Protein AF-A0AA42REZ0-F1 (afdb_monomer_lite)

Secondary structure (DSSP, 8-state):
--HHHHHHHHHHHHHHHHTTSS-HHHHHHHHHHHHHHHHHHHHHHHHHHHTT-HHHHHHHH-HHHHHS---S-HHHHHHHHHHHTT-SSHHHHHHHH-HHHHHHHHHT---

Foldseek 3Di:
DAPVVLVVVLVVLVVCVVVVVDDPVVNVVSVVVSVVVVVVLVVLVVVCLVVVPLVSVCVHPNDVVSVVPDSDDPLNLLQVVCVVVVHPGNVRSCVVQPPVRSVVVSVPPDD

Structure (mmCIF, N/CA/C/O backbone):
data_AF-A0AA42REZ0-F1
#
_entry.id   AF-A0AA42REZ0-F1
#
loop_
_atom_site.group_PDB
_atom_site.id
_atom_site.type_symbol
_atom_site.label_atom_id
_atom_site.label_alt_id
_atom_site.label_comp_id
_atom_site.label_asym_id
_atom_site.label_entity_id
_atom_site.label_seq_id
_atom_site.pdbx_PDB_ins_code
_atom_site.Cartn_x
_atom_site.Cartn_y
_atom_site.Cartn_z
_atom_site.occupancy
_atom_site.B_iso_or_equiv
_atom_site.auth_seq_id
_atom_site.auth_comp_id
_atom_site.auth_asym_id
_atom_site.auth_atom_id
_atom_site.pdbx_PDB_model_num
ATOM 1 N N . MET A 1 1 ? -6.944 15.357 4.310 1.00 56.78 1 MET A N 1
ATOM 2 C CA . MET A 1 1 ? -7.249 13.966 4.682 1.00 56.78 1 MET A CA 1
ATOM 3 C C . MET A 1 1 ? -6.592 13.029 3.691 1.00 56.78 1 MET A C 1
ATOM 5 O O . MET A 1 1 ? -7.181 12.711 2.664 1.00 56.78 1 MET A O 1
ATOM 9 N N . ASN A 1 2 ? -5.341 12.673 3.963 1.00 67.94 2 ASN A N 1
ATOM 10 C CA . ASN A 1 2 ? -4.600 11.643 3.232 1.00 67.94 2 ASN A CA 1
ATOM 11 C C . ASN A 1 2 ? -4.822 10.258 3.884 1.00 67.94 2 ASN A C 1
ATOM 13 O O . ASN A 1 2 ? -5.499 10.147 4.911 1.00 67.94 2 ASN A O 1
ATOM 17 N N . ILE A 1 3 ? -4.273 9.191 3.292 1.00 67.69 3 ILE A N 1
ATOM 18 C CA . ILE A 1 3 ? -4.433 7.824 3.823 1.00 67.69 3 ILE A CA 1
ATOM 19 C C . ILE A 1 3 ? -3.878 7.665 5.245 1.00 67.69 3 ILE A C 1
ATOM 21 O O . ILE A 1 3 ? -4.428 6.896 6.031 1.00 67.69 3 ILE A O 1
ATOM 25 N N . LEU A 1 4 ? -2.803 8.380 5.583 1.00 67.44 4 LEU A N 1
ATOM 26 C CA . LEU A 1 4 ? -2.164 8.285 6.895 1.00 67.44 4 LEU A CA 1
ATOM 27 C C . LEU A 1 4 ? -3.079 8.869 7.978 1.00 67.44 4 LEU A C 1
ATOM 29 O O . LEU A 1 4 ? -3.328 8.223 8.992 1.00 67.44 4 LEU A O 1
ATOM 33 N N . GLU A 1 5 ? -3.670 10.035 7.711 1.00 70.00 5 GLU A N 1
ATOM 34 C CA . GLU A 1 5 ? -4.663 10.675 8.582 1.00 70.00 5 GLU A CA 1
ATOM 35 C C . GLU A 1 5 ? -5.927 9.814 8.748 1.00 70.00 5 GLU A C 1
ATOM 37 O O . GLU A 1 5 ? -6.532 9.789 9.821 1.00 70.00 5 GLU A O 1
ATOM 42 N N . LEU A 1 6 ? -6.329 9.083 7.702 1.00 71.75 6 LEU A N 1
ATOM 43 C CA . LEU A 1 6 ? -7.449 8.145 7.778 1.00 71.75 6 LEU A CA 1
ATOM 44 C C . LEU A 1 6 ? -7.121 6.932 8.658 1.00 71.75 6 LEU A C 1
ATOM 46 O O . LEU A 1 6 ? -7.939 6.554 9.495 1.00 71.75 6 LEU A O 1
ATOM 50 N N . ASN A 1 7 ? -5.937 6.338 8.488 1.00 70.75 7 ASN A N 1
ATOM 51 C CA . ASN A 1 7 ? -5.486 5.218 9.313 1.00 70.75 7 ASN A CA 1
ATOM 52 C C . ASN A 1 7 ? -5.420 5.607 10.790 1.00 70.75 7 ASN A C 1
ATOM 54 O O . ASN A 1 7 ? -5.900 4.854 11.633 1.00 70.75 7 ASN A O 1
ATOM 58 N N . GLN A 1 8 ? -4.904 6.800 11.098 1.00 76.88 8 GLN A N 1
ATOM 59 C CA . GLN A 1 8 ? -4.890 7.339 12.459 1.00 76.88 8 GLN A CA 1
ATOM 60 C C . GLN A 1 8 ? -6.309 7.372 13.057 1.00 76.88 8 GLN A C 1
ATOM 62 O O . GLN A 1 8 ? -6.547 6.821 14.128 1.00 76.88 8 GLN A O 1
ATOM 67 N N . LYS A 1 9 ? -7.281 7.933 12.323 1.00 77.31 9 LYS A N 1
ATOM 68 C CA . LYS A 1 9 ? -8.685 7.997 12.762 1.00 77.31 9 LYS A CA 1
ATOM 69 C C . LYS A 1 9 ? -9.330 6.621 12.936 1.00 77.31 9 LYS A C 1
ATOM 71 O O . LYS A 1 9 ? -10.183 6.456 13.806 1.00 77.31 9 LYS A O 1
ATOM 76 N N . LEU A 1 10 ? -8.955 5.638 12.118 1.00 75.75 10 LEU A N 1
ATOM 77 C CA . LEU A 1 10 ? -9.438 4.262 12.254 1.00 75.75 10 LEU A CA 1
ATOM 78 C C . LEU A 1 10 ? -8.906 3.599 13.525 1.00 75.75 10 LEU A C 1
ATOM 80 O O . LEU A 1 10 ? -9.683 2.968 14.239 1.00 75.75 10 LEU A O 1
ATOM 84 N N . TYR A 1 11 ? -7.624 3.792 13.839 1.00 79.25 11 TYR A N 1
ATOM 85 C CA . TYR A 1 11 ? -7.040 3.319 15.095 1.00 79.25 11 TYR A CA 1
ATOM 86 C C . TYR A 1 11 ? -7.700 3.976 16.313 1.00 79.25 11 TYR A C 1
ATOM 88 O O . TYR A 1 11 ? -8.151 3.269 17.209 1.00 79.25 11 TYR A O 1
ATOM 96 N N . GLU A 1 12 ? -7.879 5.299 16.305 1.00 81.62 12 GLU A N 1
ATOM 97 C CA . GLU A 1 12 ? -8.588 6.020 17.378 1.00 81.62 12 GLU A CA 1
ATOM 98 C C . GLU A 1 12 ? -10.036 5.532 17.556 1.00 81.62 12 GLU A C 1
ATOM 100 O O . GLU A 1 12 ? -10.570 5.496 18.668 1.00 81.62 12 GLU A O 1
ATOM 105 N N . THR A 1 13 ? -10.690 5.143 16.459 1.00 77.50 13 THR A N 1
ATOM 106 C CA . THR A 1 13 ? -12.046 4.581 16.483 1.00 77.50 13 THR A CA 1
ATOM 107 C C . THR A 1 13 ? -12.061 3.196 17.125 1.00 77.50 13 THR A C 1
ATOM 109 O O . THR A 1 13 ? -12.947 2.920 17.930 1.00 77.50 13 THR A O 1
ATOM 112 N N . LEU A 1 14 ? -11.081 2.340 16.816 1.00 74.56 14 LEU A N 1
ATOM 113 C CA . LEU A 1 14 ? -10.931 1.026 17.448 1.00 74.56 14 LEU A CA 1
ATOM 114 C C . LEU A 1 14 ? -10.684 1.156 18.956 1.00 74.56 14 LEU A C 1
ATOM 116 O O . LEU A 1 14 ? -11.395 0.527 19.736 1.00 74.56 14 LEU A O 1
ATOM 120 N N . GLU A 1 15 ? -9.773 2.038 19.372 1.00 78.06 15 GLU A N 1
ATOM 121 C CA . GLU A 1 15 ? -9.522 2.319 20.795 1.00 78.06 15 GLU A CA 1
ATOM 122 C C . GLU A 1 15 ? -10.767 2.882 21.498 1.00 78.06 15 GLU A C 1
ATOM 124 O O . GLU A 1 15 ? -11.086 2.535 22.639 1.00 78.06 15 GLU A O 1
ATOM 129 N N . SER A 1 16 ? -11.517 3.752 20.818 1.00 78.19 16 SER A N 1
ATOM 130 C CA . SER A 1 16 ? -12.759 4.316 21.354 1.00 78.19 16 SER A CA 1
ATOM 131 C C . SER A 1 16 ? -13.866 3.267 21.486 1.00 78.19 16 SER A C 1
ATOM 133 O O . SER A 1 16 ? -14.699 3.374 22.387 1.00 78.19 16 SER A O 1
ATOM 135 N N . LEU A 1 17 ? -13.900 2.268 20.602 1.0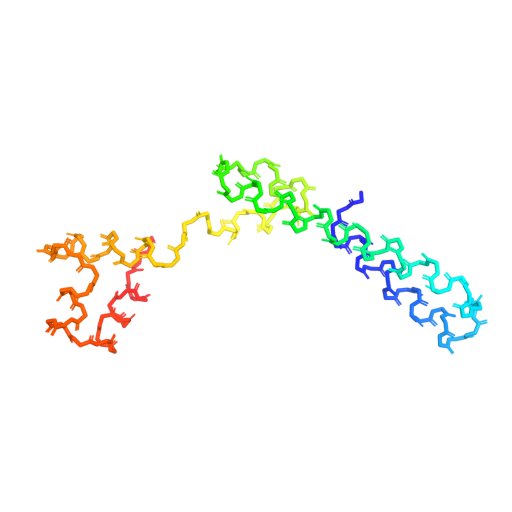0 78.56 17 LEU A N 1
ATOM 136 C CA . LEU A 1 17 ? -14.842 1.153 20.680 1.00 78.56 17 LEU A CA 1
ATOM 137 C C . LEU A 1 17 ? -14.469 0.212 21.831 1.00 78.56 17 LEU A C 1
ATOM 139 O O . LEU A 1 17 ? -15.334 -0.146 22.626 1.00 78.56 17 LEU A O 1
ATOM 143 N N . GLU A 1 18 ? -13.187 -0.137 21.958 1.00 77.00 18 GLU A N 1
ATOM 144 C CA . GLU A 1 18 ? -12.672 -1.003 23.027 1.00 77.00 18 GLU A CA 1
ATOM 145 C C . GLU A 1 18 ? -12.864 -0.376 24.415 1.00 77.00 18 GLU A C 1
ATOM 147 O O . GLU A 1 18 ? -13.290 -1.042 25.356 1.00 77.00 18 GLU A O 1
ATOM 152 N N . SER A 1 19 ? -12.640 0.936 24.530 1.00 86.31 19 SER A N 1
ATOM 153 C CA . SER A 1 19 ? -12.882 1.694 25.765 1.00 86.31 19 SER A CA 1
ATOM 154 C C . SER A 1 19 ? -14.362 1.997 26.040 1.00 86.31 19 SER A C 1
ATOM 156 O O . SER A 1 19 ? -14.681 2.609 27.061 1.00 86.31 19 SER A O 1
ATOM 158 N N . GLY A 1 20 ? -15.278 1.611 25.144 1.00 85.19 20 GLY A N 1
ATOM 159 C CA . GLY A 1 20 ? -16.717 1.860 25.276 1.00 85.19 20 GLY A CA 1
ATOM 160 C C . GLY A 1 20 ? -17.138 3.325 25.097 1.00 85.19 20 GLY A C 1
ATOM 161 O O . GLY A 1 20 ? -18.288 3.671 25.365 1.00 85.19 20 GLY A O 1
ATOM 162 N N . LYS A 1 21 ? -16.234 4.202 24.636 1.00 85.50 21 LYS A N 1
ATOM 163 C CA . LYS A 1 21 ? -16.529 5.612 24.318 1.00 85.50 21 LYS A CA 1
ATOM 164 C C . LYS A 1 21 ? -17.477 5.770 23.132 1.00 85.50 21 LYS A C 1
ATOM 166 O O . LYS A 1 21 ? -18.178 6.780 23.046 1.00 85.50 21 LYS A O 1
ATOM 171 N N . ILE A 1 22 ? -17.491 4.809 22.211 1.00 84.31 22 ILE A N 1
ATOM 172 C CA . ILE A 1 22 ? -18.425 4.771 21.084 1.00 84.31 22 ILE A CA 1
ATOM 173 C C . ILE A 1 22 ? -19.149 3.428 21.027 1.00 84.31 22 ILE A C 1
ATOM 175 O O . ILE A 1 22 ? -18.596 2.389 21.371 1.00 84.31 22 ILE A O 1
ATOM 179 N N . ASP A 1 23 ? -20.401 3.462 20.578 1.00 87.06 23 ASP A N 1
ATOM 180 C CA . ASP A 1 23 ? -21.192 2.259 20.346 1.00 87.06 23 ASP A CA 1
ATOM 181 C C . ASP A 1 23 ? -20.788 1.554 19.037 1.00 87.06 23 ASP A C 1
ATOM 183 O O . ASP A 1 23 ? -20.254 2.165 18.104 1.00 87.06 23 ASP A O 1
ATOM 187 N N . ALA A 1 24 ? -21.080 0.254 18.954 1.00 82.31 24 ALA A N 1
ATOM 188 C CA . ALA A 1 24 ? -20.750 -0.571 17.791 1.00 82.31 24 ALA A CA 1
ATOM 189 C C . ALA A 1 24 ? -21.368 -0.042 16.482 1.00 82.31 24 ALA A C 1
ATOM 191 O O . ALA A 1 24 ? -20.765 -0.152 15.421 1.00 82.31 24 ALA A O 1
ATOM 192 N N . LYS A 1 25 ? -22.538 0.606 16.546 1.00 83.44 25 LYS A N 1
ATOM 193 C CA . LYS A 1 25 ? -23.233 1.139 15.365 1.00 83.44 25 LYS A CA 1
ATOM 194 C C . LYS A 1 25 ? -22.510 2.358 14.776 1.00 83.44 25 LYS A C 1
ATOM 196 O O . LYS A 1 25 ? -22.449 2.526 13.553 1.00 83.44 25 LYS A O 1
ATOM 201 N N . LYS A 1 26 ? -21.938 3.210 15.629 1.00 78.62 26 LYS A N 1
ATOM 202 C CA . LYS A 1 26 ? -21.049 4.306 15.224 1.00 78.62 26 LYS A CA 1
ATOM 203 C C . LYS A 1 26 ? -19.738 3.769 14.666 1.00 78.62 26 LYS A C 1
ATOM 205 O O . LYS A 1 26 ? -19.294 4.274 13.637 1.00 78.62 26 LYS A O 1
ATOM 210 N N . ALA A 1 27 ? -19.165 2.736 15.282 1.00 75.50 27 ALA A N 1
ATOM 211 C CA . ALA A 1 27 ? -17.961 2.093 14.762 1.00 75.50 27 ALA A CA 1
ATOM 212 C C . ALA A 1 27 ? -18.185 1.496 13.359 1.00 75.50 27 ALA A C 1
ATOM 214 O O . ALA A 1 27 ? -17.412 1.797 12.452 1.00 75.50 27 ALA A O 1
ATOM 215 N N . ASP A 1 28 ? -19.288 0.778 13.132 1.00 80.44 28 ASP A N 1
ATOM 216 C CA . ASP A 1 28 ? -19.656 0.239 11.811 1.00 80.44 28 ASP A CA 1
ATOM 217 C C . ASP A 1 28 ? -19.779 1.332 10.744 1.00 80.44 28 ASP A C 1
ATOM 219 O O . ASP A 1 28 ? -19.325 1.181 9.609 1.00 80.44 28 ASP A O 1
ATOM 223 N N . SER A 1 29 ? -20.375 2.470 11.104 1.00 78.25 29 SER A N 1
ATOM 224 C CA . SER A 1 29 ? -20.510 3.607 10.190 1.00 78.25 29 SER A CA 1
ATOM 225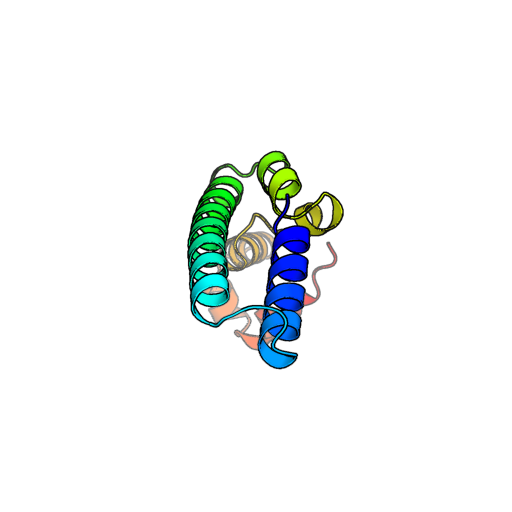 C C . SER A 1 29 ? -19.142 4.170 9.790 1.00 78.25 29 SER A C 1
ATOM 227 O O . SER A 1 29 ? -18.921 4.483 8.620 1.00 78.25 29 SER A O 1
ATOM 229 N N . ILE A 1 30 ? -18.203 4.246 10.736 1.00 77.62 30 ILE A N 1
ATOM 230 C CA . ILE A 1 30 ? -16.833 4.709 10.485 1.00 77.62 30 ILE A CA 1
ATOM 231 C C . ILE A 1 30 ? -16.067 3.703 9.617 1.00 77.62 30 ILE A C 1
ATOM 233 O O . ILE A 1 30 ? -15.411 4.109 8.658 1.00 77.62 30 ILE A O 1
ATOM 237 N N . VAL A 1 31 ? -16.202 2.401 9.883 1.00 77.81 31 VAL A N 1
ATOM 238 C CA . VAL A 1 31 ? -15.591 1.332 9.075 1.00 77.81 31 VAL A CA 1
ATOM 239 C C . VAL A 1 31 ? -16.112 1.358 7.637 1.00 77.81 31 VAL A C 1
ATOM 241 O O . VAL A 1 31 ? -15.331 1.255 6.691 1.00 77.81 31 VAL A O 1
ATOM 244 N N . ASN A 1 32 ? -17.415 1.558 7.438 1.00 78.50 32 ASN A N 1
ATOM 245 C CA . ASN A 1 32 ? -18.001 1.652 6.101 1.00 78.50 32 ASN A CA 1
ATOM 246 C C . ASN A 1 32 ? -17.475 2.860 5.316 1.00 78.50 32 ASN A C 1
ATOM 248 O O . ASN A 1 32 ? -17.127 2.732 4.139 1.00 78.50 32 ASN A O 1
ATOM 252 N N . VAL A 1 33 ? -17.358 4.020 5.969 1.00 75.38 33 VAL A N 1
ATOM 253 C CA . VAL A 1 33 ? -16.755 5.216 5.362 1.00 75.38 33 VAL A CA 1
ATOM 254 C C . VAL A 1 33 ? -15.281 4.973 5.034 1.00 75.38 33 VAL A C 1
ATOM 256 O O . VAL A 1 33 ? -14.834 5.308 3.937 1.00 75.38 33 VAL A O 1
ATOM 259 N N . ALA A 1 34 ? -14.533 4.330 5.930 1.00 74.00 34 ALA A N 1
ATOM 260 C CA . ALA A 1 34 ? -13.140 3.975 5.693 1.00 74.00 34 ALA A CA 1
ATOM 261 C C . ALA A 1 34 ? -12.965 3.035 4.498 1.00 74.00 34 ALA A C 1
ATOM 263 O O . ALA A 1 34 ? -12.147 3.317 3.626 1.00 74.00 34 ALA A O 1
ATOM 264 N N . ASN A 1 35 ? -13.780 1.983 4.395 1.00 79.12 35 ASN A N 1
ATOM 265 C CA . ASN A 1 35 ? -13.761 1.063 3.259 1.00 79.12 35 ASN A CA 1
ATOM 266 C C . ASN A 1 35 ? -14.007 1.792 1.929 1.00 79.12 35 ASN A C 1
ATOM 268 O O . ASN A 1 35 ? -13.306 1.541 0.944 1.00 79.12 35 ASN A O 1
ATOM 272 N N . ALA A 1 36 ? -14.964 2.726 1.896 1.00 75.88 36 ALA A N 1
ATOM 273 C CA . ALA A 1 36 ? -15.232 3.542 0.713 1.00 75.88 36 ALA A CA 1
ATOM 274 C C . ALA A 1 36 ? -14.027 4.423 0.334 1.00 75.88 36 ALA A C 1
ATOM 276 O O . ALA A 1 36 ? -13.656 4.491 -0.841 1.00 75.88 36 ALA A O 1
ATOM 277 N N . ILE A 1 37 ? -13.372 5.048 1.318 1.00 74.12 37 ILE A N 1
ATOM 278 C CA . ILE A 1 37 ? -12.176 5.865 1.078 1.00 74.12 37 ILE A CA 1
ATOM 279 C C . ILE A 1 37 ? -11.014 4.991 0.592 1.00 74.12 37 ILE A C 1
ATOM 281 O O . ILE A 1 37 ? -10.410 5.311 -0.429 1.00 74.12 37 ILE A O 1
ATOM 285 N N . THR A 1 38 ? -10.739 3.855 1.240 1.00 77.19 38 THR A N 1
ATOM 286 C CA . THR A 1 38 ? -9.679 2.920 0.834 1.00 77.19 38 THR A CA 1
ATOM 287 C C . THR A 1 38 ? -9.866 2.437 -0.602 1.00 77.19 38 THR A C 1
ATOM 289 O O . THR A 1 38 ? -8.899 2.389 -1.366 1.00 77.19 38 THR A O 1
ATOM 292 N N . ASN A 1 39 ? -11.094 2.099 -1.000 1.00 78.50 39 ASN A N 1
ATOM 293 C CA . ASN A 1 39 ? -11.383 1.666 -2.366 1.00 78.50 39 ASN A CA 1
ATOM 294 C C . ASN A 1 39 ? -11.151 2.790 -3.386 1.00 78.50 39 ASN A C 1
ATOM 296 O O . ASN A 1 39 ? -10.510 2.555 -4.413 1.00 78.50 39 ASN A O 1
ATOM 300 N N . ASN A 1 40 ? -11.576 4.017 -3.077 1.00 74.12 40 ASN A N 1
ATOM 301 C CA . ASN A 1 40 ? -11.298 5.179 -3.922 1.00 74.12 40 ASN A CA 1
ATOM 302 C C . ASN A 1 40 ? -9.798 5.477 -4.021 1.00 74.12 40 ASN A C 1
ATOM 304 O O . ASN A 1 40 ? -9.299 5.760 -5.110 1.00 74.12 40 ASN A O 1
ATOM 308 N N . THR A 1 41 ? -9.040 5.359 -2.930 1.00 73.12 41 THR A N 1
ATOM 309 C CA . THR A 1 41 ? -7.594 5.582 -2.988 1.00 73.12 41 THR A CA 1
ATOM 310 C C . THR A 1 41 ? -6.874 4.505 -3.793 1.00 73.12 41 THR A C 1
ATOM 312 O O . THR A 1 41 ? -5.987 4.844 -4.570 1.00 73.12 41 THR A O 1
ATOM 315 N N . LYS A 1 42 ? -7.266 3.226 -3.690 1.00 76.81 42 LYS A N 1
ATOM 316 C CA . LYS A 1 42 ? -6.724 2.158 -4.553 1.00 76.81 42 LYS A CA 1
ATOM 317 C C . LYS A 1 42 ? -6.937 2.471 -6.035 1.00 76.81 42 LYS A C 1
ATOM 319 O O . LYS A 1 42 ? -6.016 2.307 -6.834 1.00 76.81 42 LYS A O 1
ATOM 324 N N . LEU A 1 43 ? -8.129 2.954 -6.392 1.00 77.06 43 LEU A N 1
ATOM 325 C CA . LEU A 1 43 ? -8.450 3.363 -7.758 1.00 77.06 43 LEU A CA 1
ATOM 326 C C . LEU A 1 43 ? -7.539 4.509 -8.220 1.00 77.06 43 LEU A C 1
ATOM 328 O O . LEU A 1 43 ? -6.908 4.411 -9.269 1.00 77.06 43 LEU A O 1
ATOM 332 N N . LEU A 1 44 ? -7.413 5.563 -7.411 1.00 71.56 44 LEU A N 1
ATOM 333 C CA . LEU A 1 44 ? -6.572 6.715 -7.737 1.00 71.56 44 LEU A CA 1
ATOM 334 C C . LEU A 1 44 ? -5.079 6.356 -7.793 1.00 71.56 44 LEU A C 1
ATOM 336 O O . LEU A 1 44 ? -4.358 6.901 -8.623 1.00 71.56 44 LEU A O 1
ATOM 340 N N . LEU A 1 45 ? -4.617 5.399 -6.984 1.00 72.56 45 LEU A N 1
ATOM 341 C CA . LEU A 1 45 ? -3.250 4.879 -7.044 1.00 72.56 45 LEU A CA 1
ATOM 342 C C . LEU A 1 45 ? -2.988 4.133 -8.359 1.00 72.56 45 LEU A C 1
ATOM 344 O O . LEU A 1 45 ? -1.943 4.313 -8.979 1.00 72.56 45 LEU A O 1
ATOM 348 N N . ASN A 1 46 ? -3.944 3.320 -8.812 1.00 72.81 46 ASN A N 1
ATOM 349 C CA . ASN A 1 46 ? -3.851 2.643 -10.105 1.00 72.81 46 ASN A CA 1
ATOM 350 C C . ASN A 1 46 ? -3.860 3.644 -11.266 1.00 72.81 46 ASN A C 1
ATOM 352 O O . ASN A 1 46 ? -3.096 3.484 -12.218 1.00 72.81 46 ASN A O 1
ATOM 356 N N . VAL A 1 47 ? -4.664 4.706 -11.166 1.00 70.75 47 VAL A N 1
ATOM 357 C CA . VAL A 1 47 ? -4.639 5.821 -12.121 1.00 70.75 47 VAL A CA 1
ATOM 358 C C . VAL A 1 47 ? -3.281 6.524 -12.093 1.00 70.75 47 VAL A C 1
ATOM 360 O O . VAL A 1 47 ? -2.708 6.738 -13.153 1.00 70.75 47 VAL A O 1
ATOM 363 N N . ALA A 1 48 ? -2.719 6.818 -10.916 1.00 69.12 48 ALA A N 1
ATOM 364 C CA . ALA A 1 48 ? -1.401 7.445 -10.782 1.00 69.12 48 ALA A CA 1
ATOM 365 C C . ALA A 1 48 ? -0.288 6.601 -11.423 1.00 69.12 48 ALA A C 1
ATOM 367 O O . ALA A 1 48 ? 0.547 7.138 -12.153 1.00 69.12 48 ALA A O 1
ATOM 368 N N . LYS A 1 49 ? -0.315 5.279 -11.204 1.00 68.62 49 LYS A N 1
ATOM 369 C CA . LYS A 1 49 ? 0.605 4.318 -11.832 1.00 68.62 49 LYS A CA 1
ATOM 370 C C . LYS A 1 49 ? 0.460 4.308 -13.353 1.00 68.62 49 LYS A C 1
ATOM 372 O O . LYS A 1 49 ? 1.449 4.460 -14.061 1.00 68.62 49 LYS A O 1
ATOM 377 N N . THR A 1 50 ? -0.772 4.208 -13.852 1.00 71.12 50 THR A N 1
ATOM 378 C CA . THR A 1 50 ? -1.066 4.151 -15.297 1.00 71.12 50 THR A CA 1
ATOM 379 C C . THR A 1 50 ? -0.713 5.461 -16.005 1.00 71.12 50 THR A C 1
ATOM 381 O O . THR A 1 50 ? -0.135 5.455 -17.087 1.00 71.12 50 THR A O 1
ATOM 384 N N . ALA A 1 51 ? -1.019 6.597 -15.379 1.00 69.69 51 ALA A N 1
ATOM 385 C CA . ALA A 1 51 ? -0.747 7.930 -15.907 1.00 69.69 51 ALA A CA 1
ATOM 386 C C . ALA A 1 51 ? 0.707 8.388 -15.696 1.00 69.69 51 ALA A C 1
ATOM 388 O O . ALA A 1 51 ? 1.058 9.482 -16.135 1.00 69.69 51 ALA A O 1
ATOM 389 N N . LYS A 1 52 ? 1.539 7.596 -14.997 1.00 66.88 52 LYS A N 1
ATOM 390 C CA . LYS A 1 52 ? 2.909 7.955 -14.582 1.00 66.88 52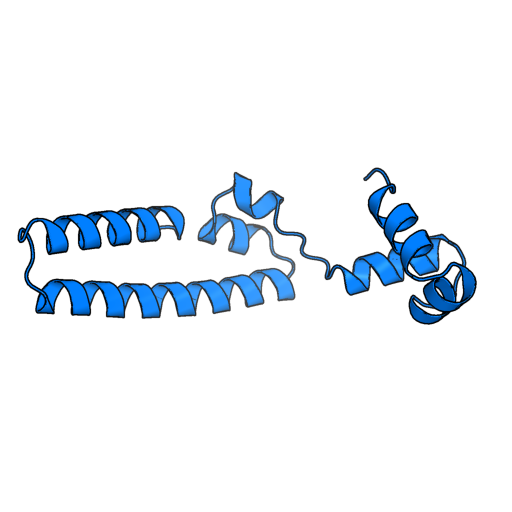 LYS A CA 1
ATOM 391 C C . LYS A 1 52 ? 2.981 9.332 -13.899 1.00 66.88 52 LYS A C 1
ATOM 393 O O . LYS A 1 52 ? 3.946 10.074 -14.068 1.00 66.88 52 LYS A O 1
ATOM 398 N N . SER A 1 53 ? 1.938 9.696 -13.147 1.00 62.56 53 SER A N 1
ATOM 399 C CA . SER A 1 53 ? 1.793 11.027 -12.551 1.00 62.56 53 SER A CA 1
ATOM 400 C C . SER A 1 53 ? 2.116 10.997 -11.060 1.00 62.56 53 SER A C 1
ATOM 402 O O . SER A 1 53 ? 1.294 10.582 -10.238 1.00 62.56 53 SER A O 1
ATOM 404 N N . GLN A 1 54 ? 3.307 11.491 -10.713 1.00 62.34 54 GLN A N 1
ATOM 405 C CA . GLN A 1 54 ? 3.763 11.624 -9.324 1.00 62.34 54 GLN A CA 1
ATOM 406 C C . GLN A 1 54 ? 2.879 12.552 -8.484 1.00 62.34 54 GLN A C 1
ATOM 408 O O . GLN A 1 54 ? 2.706 12.319 -7.291 1.00 62.34 54 GLN A O 1
ATOM 413 N N . ASN A 1 55 ? 2.238 13.544 -9.103 1.00 65.56 55 ASN A N 1
ATOM 414 C CA . ASN A 1 55 ? 1.384 14.502 -8.398 1.00 65.56 55 ASN A CA 1
ATOM 415 C C . ASN A 1 55 ? 0.149 13.842 -7.764 1.00 65.56 55 ASN A C 1
ATOM 417 O O . ASN A 1 55 ? -0.261 14.220 -6.669 1.00 65.56 55 ASN A O 1
ATOM 421 N N . ILE A 1 56 ? -0.435 12.834 -8.422 1.00 65.94 56 ILE A N 1
ATOM 422 C CA . ILE A 1 56 ? -1.605 12.117 -7.890 1.00 65.94 56 ILE A CA 1
ATOM 423 C C . ILE A 1 56 ? -1.187 11.227 -6.714 1.00 65.94 56 ILE A C 1
ATOM 425 O O . ILE A 1 56 ? -1.880 11.171 -5.702 1.00 65.94 56 ILE A O 1
ATOM 429 N N . ALA A 1 57 ? -0.026 10.579 -6.806 1.00 63.38 57 ALA A N 1
ATOM 430 C CA . ALA A 1 57 ? 0.537 9.809 -5.705 1.00 63.38 57 ALA A CA 1
ATOM 431 C C . ALA A 1 57 ? 0.872 10.682 -4.484 1.00 63.38 57 ALA A C 1
ATOM 433 O O . ALA A 1 57 ? 0.517 10.316 -3.363 1.00 63.38 57 ALA A O 1
ATOM 434 N N . GLN A 1 58 ? 1.489 11.851 -4.698 1.00 67.25 58 GLN A N 1
ATOM 435 C CA . GLN A 1 58 ? 1.821 12.812 -3.637 1.00 67.25 58 GLN A CA 1
ATOM 436 C C . GLN A 1 58 ? 0.577 13.299 -2.893 1.00 67.25 58 GLN A C 1
ATOM 438 O O . GLN A 1 58 ? 0.592 13.388 -1.667 1.00 67.25 58 GLN A O 1
ATOM 443 N N . LEU A 1 59 ? -0.518 13.551 -3.615 1.00 68.12 59 LEU A N 1
ATOM 444 C CA . LEU A 1 59 ? -1.791 13.961 -3.021 1.00 68.12 59 LEU A CA 1
ATOM 445 C C . LEU A 1 59 ? -2.395 12.879 -2.103 1.00 68.12 59 LEU A C 1
ATOM 447 O O . LEU A 1 59 ? -3.048 13.202 -1.113 1.00 68.12 59 LEU A O 1
ATOM 451 N N . LEU A 1 60 ? -2.195 11.596 -2.427 1.00 66.62 60 LEU A N 1
ATOM 452 C CA . LEU A 1 60 ? -2.831 10.470 -1.728 1.00 66.62 60 LEU A CA 1
ATOM 453 C C . LEU A 1 60 ? -2.007 9.932 -0.559 1.00 66.62 60 LEU A C 1
ATOM 455 O O . LEU A 1 60 ? -2.577 9.531 0.460 1.00 66.62 60 LEU A O 1
ATOM 459 N N . LEU A 1 61 ? -0.686 9.891 -0.726 1.00 66.00 61 LEU A N 1
ATOM 460 C CA . LEU A 1 61 ? 0.237 9.209 0.181 1.00 66.00 61 LEU A CA 1
ATOM 461 C C . LEU A 1 61 ? 1.194 10.161 0.906 1.00 66.00 61 LEU A C 1
ATOM 463 O O . LEU A 1 61 ? 1.811 9.755 1.880 1.00 66.00 61 LEU A O 1
ATOM 467 N N . GLY A 1 62 ? 1.269 11.427 0.489 1.00 64.56 62 GLY A N 1
ATOM 468 C CA . GLY A 1 62 ? 2.259 12.381 0.983 1.00 64.56 62 GLY A CA 1
ATOM 469 C C . GLY A 1 62 ? 3.509 12.428 0.101 1.00 64.56 62 GLY A C 1
ATOM 470 O O . GLY A 1 62 ? 3.794 11.510 -0.671 1.00 64.56 62 GLY A O 1
ATOM 471 N N . ALA A 1 63 ? 4.242 13.541 0.191 1.00 62.88 63 ALA A N 1
ATOM 472 C CA . ALA A 1 63 ? 5.365 13.840 -0.699 1.00 62.88 63 ALA A CA 1
ATOM 473 C C . ALA A 1 63 ? 6.517 12.827 -0.592 1.00 62.88 63 ALA A C 1
ATOM 475 O O . ALA A 1 63 ? 7.099 12.456 -1.608 1.00 62.88 63 ALA A O 1
ATOM 476 N N . GLU A 1 64 ? 6.813 12.354 0.621 1.00 59.72 64 GLU A N 1
ATOM 477 C CA . GLU A 1 64 ? 7.904 11.409 0.882 1.00 59.72 64 GLU A CA 1
ATOM 478 C C . GLU A 1 64 ? 7.598 10.020 0.308 1.00 59.72 64 GLU A C 1
ATOM 480 O O . GLU A 1 64 ? 8.386 9.475 -0.460 1.00 59.72 64 GLU A O 1
ATOM 485 N N . THR A 1 65 ? 6.405 9.487 0.575 1.00 57.28 65 THR A N 1
ATOM 486 C CA . THR A 1 65 ? 6.011 8.130 0.164 1.00 57.28 65 THR A CA 1
ATOM 487 C C . THR A 1 65 ? 5.728 8.027 -1.335 1.00 57.28 65 THR A C 1
ATOM 489 O O . THR A 1 65 ? 5.863 6.961 -1.925 1.00 57.28 65 THR A O 1
ATOM 492 N N . ALA A 1 66 ? 5.352 9.130 -1.987 1.00 56.12 66 ALA A N 1
ATOM 493 C CA . ALA A 1 66 ? 5.119 9.165 -3.429 1.00 56.12 66 ALA A CA 1
ATOM 494 C C . ALA A 1 66 ? 6.399 9.080 -4.274 1.00 56.12 66 ALA A C 1
ATOM 496 O O . ALA A 1 66 ? 6.329 8.640 -5.426 1.00 56.12 66 ALA A O 1
ATOM 497 N N . ASN A 1 67 ? 7.545 9.480 -3.710 1.00 54.06 67 ASN A N 1
ATOM 498 C CA . ASN A 1 67 ? 8.858 9.324 -4.340 1.00 54.06 67 ASN A CA 1
ATOM 499 C C . ASN A 1 67 ? 9.344 7.865 -4.310 1.00 54.06 67 ASN A C 1
ATOM 501 O O . ASN A 1 67 ? 10.139 7.476 -5.159 1.00 54.06 67 ASN A O 1
ATOM 505 N N . GLU A 1 68 ? 8.836 7.054 -3.377 1.00 54.44 68 GLU A N 1
ATOM 506 C CA . GLU A 1 68 ? 9.148 5.622 -3.255 1.00 54.44 68 GLU A CA 1
ATOM 507 C C . GLU A 1 68 ? 8.252 4.729 -4.125 1.00 54.44 68 GLU A C 1
ATOM 509 O O . GLU A 1 68 ? 8.503 3.531 -4.266 1.00 54.44 68 GLU A O 1
ATOM 514 N N . ILE A 1 69 ? 7.199 5.285 -4.732 1.00 55.81 69 ILE A N 1
ATOM 515 C CA . ILE A 1 69 ? 6.365 4.526 -5.663 1.00 55.81 69 ILE A CA 1
ATOM 516 C C . ILE A 1 69 ? 7.157 4.332 -6.949 1.00 55.81 69 ILE A C 1
ATOM 518 O O . ILE A 1 69 ? 7.225 5.220 -7.798 1.00 55.81 69 ILE A O 1
ATOM 522 N N . GLU A 1 70 ? 7.726 3.144 -7.129 1.00 57.12 70 GLU A N 1
ATOM 523 C CA . GLU A 1 70 ? 8.231 2.741 -8.433 1.00 57.12 70 GLU A CA 1
ATOM 524 C C . GLU A 1 70 ? 7.058 2.614 -9.414 1.00 57.12 70 GLU A C 1
ATOM 526 O O . GLU A 1 70 ? 6.225 1.711 -9.341 1.00 57.12 70 GLU A O 1
ATOM 531 N N . TYR A 1 71 ? 6.996 3.557 -10.354 1.00 57.28 71 TYR A N 1
ATOM 532 C CA . TYR A 1 71 ? 6.009 3.575 -11.440 1.00 57.28 71 TYR A CA 1
ATOM 533 C C . TYR A 1 71 ? 6.271 2.504 -12.502 1.00 57.28 71 TYR A C 1
ATOM 535 O O . TYR A 1 71 ? 5.438 2.316 -13.386 1.00 57.28 71 TYR A O 1
ATOM 543 N N . ARG A 1 72 ? 7.430 1.838 -12.453 1.00 61.00 72 ARG A N 1
ATOM 544 C CA . ARG A 1 72 ? 7.790 0.766 -13.381 1.00 61.00 72 ARG A CA 1
ATOM 545 C C . ARG A 1 72 ? 7.562 -0.569 -12.705 1.00 61.00 72 ARG A C 1
ATOM 547 O O . ARG A 1 72 ? 8.122 -0.820 -11.638 1.00 61.00 72 ARG A O 1
ATOM 554 N N . ASP A 1 73 ? 6.788 -1.425 -13.358 1.00 71.31 73 ASP A N 1
ATOM 555 C CA . ASP A 1 73 ? 6.646 -2.817 -12.951 1.00 71.31 73 ASP A CA 1
ATOM 556 C C . ASP A 1 73 ? 8.044 -3.452 -12.842 1.00 71.31 73 ASP A C 1
ATOM 558 O O . ASP A 1 73 ? 8.892 -3.269 -13.719 1.00 71.31 73 ASP A O 1
ATOM 562 N N . ILE A 1 74 ? 8.300 -4.208 -11.773 1.00 78.31 74 ILE A N 1
ATOM 563 C CA . ILE A 1 74 ? 9.531 -4.991 -11.607 1.00 78.31 74 ILE A CA 1
ATOM 564 C C . ILE A 1 74 ? 9.791 -5.846 -12.856 1.00 78.31 74 ILE A C 1
ATOM 566 O O . ILE A 1 74 ? 10.942 -6.033 -13.247 1.00 78.31 74 ILE A O 1
ATOM 570 N N . TYR A 1 75 ? 8.741 -6.350 -13.506 1.00 80.62 75 TYR A N 1
ATOM 571 C CA . TYR A 1 75 ? 8.851 -7.088 -14.759 1.00 80.62 75 TYR A CA 1
ATOM 572 C C . TYR A 1 75 ? 9.383 -6.227 -15.915 1.00 80.62 75 TYR A C 1
ATOM 574 O O . TYR A 1 75 ? 10.282 -6.664 -16.640 1.00 80.62 75 TYR A O 1
ATOM 582 N N . GLU A 1 76 ? 8.887 -4.997 -16.070 1.00 81.38 76 GLU A N 1
ATOM 583 C CA . GLU A 1 76 ? 9.401 -4.044 -17.062 1.00 81.38 76 GLU A CA 1
ATOM 584 C C . GLU A 1 76 ? 10.862 -3.705 -16.772 1.00 81.38 76 GLU A C 1
ATOM 586 O O . GLU A 1 76 ? 11.701 -3.796 -17.664 1.00 81.38 76 GLU A O 1
ATOM 591 N N . GLN A 1 77 ? 11.204 -3.430 -15.513 1.00 84.50 77 GLN A N 1
ATOM 592 C CA . GLN A 1 77 ? 12.582 -3.138 -15.117 1.00 84.50 77 GLN A CA 1
ATOM 593 C C . GLN A 1 77 ? 13.530 -4.314 -15.373 1.00 84.50 77 GLN A C 1
ATOM 595 O O . GLN A 1 77 ? 14.670 -4.123 -15.794 1.00 84.50 77 GLN A O 1
ATOM 600 N N . LYS A 1 78 ? 13.079 -5.545 -15.120 1.00 87.31 78 LYS A N 1
ATOM 601 C CA . LYS A 1 78 ? 13.847 -6.759 -15.421 1.00 87.31 78 LYS A CA 1
ATOM 602 C C . LYS A 1 78 ? 14.000 -6.965 -16.921 1.00 87.31 78 LYS A C 1
ATOM 604 O O . LYS A 1 78 ? 15.057 -7.403 -17.365 1.00 87.31 78 LYS A O 1
ATOM 609 N N . THR A 1 79 ? 12.982 -6.625 -17.702 1.00 87.06 79 THR A N 1
ATOM 610 C CA . THR A 1 79 ? 13.051 -6.670 -19.165 1.00 87.06 79 THR A CA 1
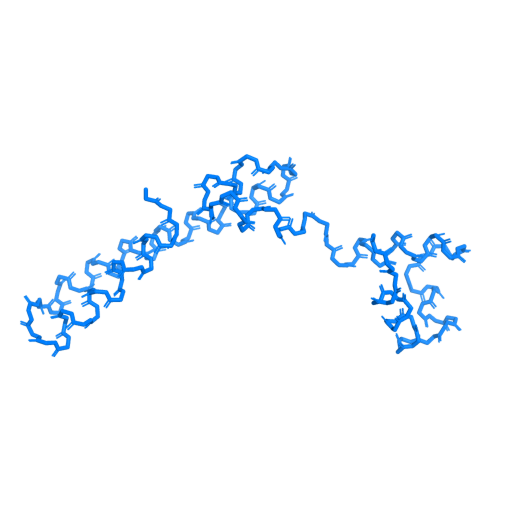ATOM 611 C C . THR A 1 79 ? 14.044 -5.636 -19.694 1.00 87.06 79 THR A C 1
ATOM 613 O O . THR A 1 79 ? 14.935 -6.000 -20.454 1.00 87.06 79 THR A O 1
ATOM 616 N N . GLU A 1 80 ? 13.987 -4.389 -19.223 1.00 86.38 80 GLU A N 1
ATOM 617 C CA . GLU A 1 80 ? 14.972 -3.346 -19.547 1.00 86.38 80 GLU A CA 1
ATOM 618 C C . GLU A 1 80 ? 16.393 -3.760 -19.141 1.00 86.38 80 GLU A C 1
ATOM 620 O O . GLU A 1 80 ? 17.341 -3.588 -19.906 1.00 86.38 80 GLU A O 1
ATOM 625 N N . PHE A 1 81 ? 16.552 -4.373 -17.964 1.00 90.44 81 PHE A N 1
ATOM 626 C CA . PHE A 1 81 ? 17.843 -4.888 -17.516 1.00 90.44 81 PHE A CA 1
ATOM 627 C C . PHE A 1 81 ? 18.358 -6.022 -18.411 1.00 90.44 81 PHE A C 1
ATOM 629 O O . PHE A 1 81 ? 19.527 -6.015 -18.791 1.00 90.44 81 PHE A O 1
ATOM 636 N N . ALA A 1 82 ? 17.498 -6.963 -18.808 1.00 90.94 82 ALA A N 1
ATOM 637 C CA . ALA A 1 82 ? 17.852 -8.021 -19.751 1.00 90.94 82 ALA A CA 1
ATOM 638 C C . ALA A 1 82 ? 18.318 -7.451 -21.102 1.00 90.94 82 ALA A C 1
ATOM 640 O O . ALA A 1 82 ? 19.361 -7.870 -21.605 1.00 90.94 82 ALA A O 1
ATOM 641 N N . LEU A 1 83 ? 17.608 -6.446 -21.628 1.00 91.69 83 LEU A N 1
ATOM 642 C CA . LEU A 1 83 ? 18.001 -5.730 -22.845 1.00 91.69 83 LEU A CA 1
ATOM 643 C C . LEU A 1 83 ? 19.357 -5.027 -22.670 1.00 91.69 83 LEU A C 1
ATOM 645 O O . LEU A 1 83 ? 20.213 -5.113 -23.547 1.00 91.69 83 LEU A O 1
ATOM 649 N N . SER A 1 84 ? 19.604 -4.396 -21.515 1.00 90.19 84 SER A N 1
ATOM 650 C CA . SER A 1 84 ? 20.880 -3.721 -21.216 1.00 90.19 84 SER A CA 1
ATOM 651 C C . SER A 1 84 ? 22.084 -4.669 -21.154 1.00 90.19 84 SER A C 1
ATOM 653 O O . SER A 1 84 ? 23.214 -4.258 -21.405 1.00 90.19 84 SER A O 1
ATOM 655 N N . LEU A 1 85 ? 21.842 -5.947 -20.851 1.00 90.12 85 LEU A N 1
ATOM 656 C CA . LEU A 1 85 ? 22.849 -7.008 -20.865 1.00 90.12 85 LEU A CA 1
ATOM 657 C C . LEU A 1 85 ? 23.059 -7.615 -22.265 1.00 90.12 85 LEU A C 1
ATOM 659 O O . LEU A 1 85 ? 23.886 -8.514 -22.412 1.00 90.12 85 LEU A O 1
ATOM 663 N N . GLY A 1 86 ? 22.329 -7.139 -23.280 1.00 92.69 86 GLY A N 1
ATOM 664 C CA . GLY A 1 86 ? 22.423 -7.607 -24.664 1.00 92.69 86 GLY A CA 1
ATOM 665 C C . GLY A 1 86 ? 21.560 -8.830 -24.986 1.00 92.69 86 GLY A C 1
ATOM 666 O O . GLY A 1 86 ? 21.811 -9.491 -25.989 1.00 92.69 86 GLY A O 1
ATOM 667 N N . TYR A 1 87 ? 20.573 -9.160 -24.149 1.00 93.75 87 TYR A N 1
ATOM 668 C CA . TYR A 1 87 ? 19.614 -10.234 -24.423 1.00 93.75 87 TYR A CA 1
ATOM 669 C C . TYR A 1 87 ? 18.347 -9.696 -25.087 1.00 93.75 87 TYR A C 1
ATOM 671 O O . TYR A 1 87 ? 17.944 -8.573 -24.813 1.00 93.75 87 TYR A O 1
ATOM 679 N N . ASP A 1 88 ? 17.661 -10.522 -25.879 1.00 89.94 88 ASP A N 1
ATOM 680 C CA . ASP A 1 88 ? 16.470 -10.104 -26.636 1.00 89.94 88 ASP A CA 1
ATOM 681 C C . ASP A 1 88 ? 15.234 -9.860 -25.753 1.00 89.94 88 ASP A C 1
ATOM 683 O O . ASP A 1 88 ? 14.328 -9.112 -26.114 1.00 89.94 88 ASP A O 1
ATOM 687 N N . ASN A 1 89 ? 15.152 -10.544 -24.608 1.00 89.50 89 ASN A N 1
ATOM 688 C CA . ASN A 1 89 ? 14.053 -10.435 -23.644 1.00 89.50 89 ASN A CA 1
ATOM 689 C C . ASN A 1 89 ? 14.419 -11.069 -22.291 1.00 89.50 89 ASN A C 1
ATOM 691 O O . ASN A 1 89 ? 15.394 -11.818 -22.173 1.00 89.50 89 ASN A O 1
ATOM 695 N N . LEU A 1 90 ? 13.586 -10.830 -21.274 1.00 90.38 90 LEU A N 1
ATOM 696 C CA . LEU A 1 90 ? 13.768 -11.375 -19.926 1.00 90.38 90 LEU A CA 1
ATOM 697 C C . LEU A 1 90 ? 13.891 -12.908 -19.898 1.00 90.38 90 LEU A C 1
ATOM 699 O O . LEU A 1 90 ? 14.764 -13.439 -19.211 1.00 90.38 90 LEU A O 1
ATOM 703 N N . SER A 1 91 ? 13.062 -13.632 -20.655 1.00 91.06 91 SER A N 1
ATOM 704 C CA . SER A 1 91 ? 13.103 -15.100 -20.674 1.00 91.06 91 SER A CA 1
ATOM 705 C C . SER A 1 91 ? 14.424 -15.630 -21.232 1.00 91.06 91 SER A C 1
ATOM 707 O O . SER A 1 91 ? 14.972 -16.589 -20.692 1.00 91.06 91 SER A O 1
ATOM 709 N N . SER A 1 92 ? 14.975 -14.989 -22.265 1.00 91.50 92 SER A N 1
ATOM 710 C CA . SER A 1 92 ? 16.276 -15.353 -22.833 1.00 91.50 92 SER A CA 1
ATOM 711 C C . SER A 1 92 ? 17.423 -15.089 -21.850 1.00 91.50 92 SER A C 1
ATOM 713 O O . SER A 1 92 ? 18.286 -15.950 -21.673 1.00 91.50 92 SER A O 1
ATOM 715 N N . ALA A 1 93 ? 17.381 -13.966 -21.125 1.00 91.81 93 ALA A N 1
ATOM 716 C CA . ALA A 1 93 ? 18.348 -13.654 -20.077 1.00 91.81 93 ALA A CA 1
ATOM 717 C C . ALA A 1 93 ? 18.283 -14.657 -18.914 1.00 91.81 93 ALA A C 1
ATOM 719 O O . ALA A 1 93 ? 19.315 -15.187 -18.506 1.00 91.81 93 ALA A O 1
ATOM 720 N N . ILE A 1 94 ? 17.083 -14.983 -18.416 1.00 92.38 94 ILE A N 1
ATOM 721 C CA . ILE A 1 94 ? 16.893 -15.987 -17.354 1.00 92.38 94 ILE A CA 1
ATOM 722 C C . ILE A 1 94 ? 17.326 -17.377 -17.832 1.00 92.38 94 ILE A C 1
ATOM 724 O O . ILE A 1 94 ? 17.973 -18.101 -17.079 1.00 92.38 94 ILE A O 1
ATOM 728 N N . GLY A 1 95 ? 17.014 -17.745 -19.076 1.00 91.56 95 GLY A N 1
ATOM 729 C CA . GLY A 1 95 ? 17.402 -19.030 -19.656 1.00 91.56 95 GLY A CA 1
ATOM 730 C C . GLY A 1 95 ? 18.916 -19.193 -19.814 1.00 91.56 95 GLY A C 1
ATOM 731 O O . GLY A 1 95 ? 19.425 -20.303 -19.683 1.00 91.56 95 GLY A O 1
ATOM 732 N N . LYS A 1 96 ? 19.649 -18.100 -20.067 1.00 93.19 96 LYS A N 1
ATOM 733 C CA . LYS A 1 96 ? 21.113 -18.117 -20.219 1.00 93.19 96 LYS A CA 1
ATOM 734 C C . LYS A 1 96 ? 21.867 -17.964 -18.901 1.00 93.19 96 LYS A C 1
ATOM 736 O O . L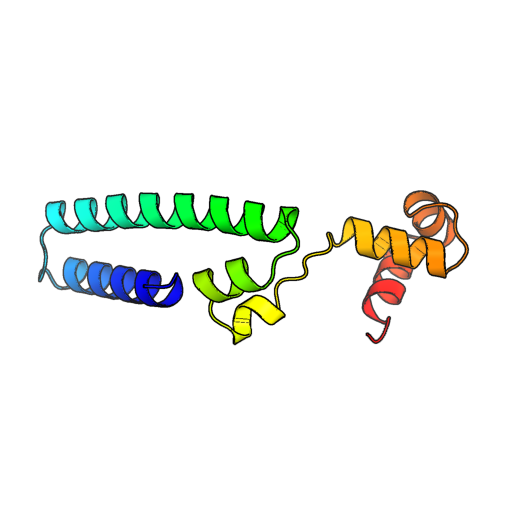YS A 1 96 ? 22.879 -18.630 -18.713 1.00 93.19 96 LYS A O 1
ATOM 741 N N . LEU A 1 97 ? 21.407 -17.089 -18.010 1.00 89.94 97 LEU A N 1
ATOM 742 C CA . LEU A 1 97 ? 22.094 -16.781 -16.750 1.00 89.94 97 LEU A CA 1
ATOM 743 C C . LEU A 1 97 ? 21.658 -17.693 -15.597 1.00 89.94 97 LEU A C 1
ATOM 745 O O . LEU A 1 97 ? 22.410 -17.873 -14.639 1.00 89.94 97 LEU A O 1
ATOM 749 N N . GLY A 1 98 ? 20.455 -18.262 -15.681 1.00 91.19 98 GLY A N 1
ATOM 750 C CA . GLY A 1 98 ? 19.761 -18.877 -14.557 1.00 91.19 98 GLY A CA 1
ATOM 751 C C . GLY A 1 98 ? 19.037 -17.829 -13.707 1.00 91.19 98 GLY A C 1
ATOM 752 O O . GLY A 1 98 ? 19.518 -16.709 -13.517 1.00 91.19 98 GLY A O 1
ATOM 753 N N . LYS A 1 99 ? 17.864 -18.199 -13.175 1.00 87.75 99 LYS A N 1
ATOM 754 C CA . LYS A 1 99 ? 16.983 -17.291 -12.421 1.00 87.75 99 LYS A CA 1
ATOM 755 C C . LYS A 1 99 ? 17.702 -16.613 -11.251 1.00 87.75 99 LYS A C 1
ATOM 757 O O . LYS A 1 99 ? 17.656 -15.396 -11.144 1.00 87.75 99 LYS A O 1
ATOM 762 N N . GLU A 1 100 ? 18.387 -17.371 -10.398 1.00 90.75 100 GLU A N 1
ATOM 763 C CA . GLU A 1 100 ? 19.041 -16.818 -9.201 1.00 90.75 100 GLU A CA 1
ATOM 764 C C . GLU A 1 100 ? 20.161 -15.829 -9.539 1.00 90.75 100 GLU A C 1
ATOM 766 O O . GLU A 1 100 ? 20.223 -14.746 -8.958 1.00 90.75 100 GLU A O 1
ATOM 771 N N . ASN A 1 101 ? 20.994 -16.151 -10.530 1.00 89.81 101 ASN A N 1
ATOM 772 C CA . ASN A 1 101 ? 22.070 -15.266 -10.976 1.00 89.81 101 ASN A CA 1
ATOM 773 C C . ASN A 1 101 ? 21.532 -13.989 -11.624 1.00 89.81 101 ASN A C 1
ATOM 775 O O . ASN A 1 101 ? 22.080 -12.907 -11.403 1.00 89.81 101 ASN A O 1
ATOM 779 N N . PHE A 1 102 ? 20.464 -14.100 -12.420 1.00 93.19 102 PHE A N 1
ATOM 780 C CA . PHE A 1 102 ? 19.799 -12.938 -13.000 1.00 93.19 102 PHE A CA 1
ATOM 781 C C . PHE A 1 102 ? 19.248 -12.020 -11.902 1.00 93.19 102 PHE A C 1
ATOM 783 O O . PHE A 1 102 ? 19.512 -10.821 -11.920 1.00 93.19 102 PHE A O 1
ATOM 790 N N . GLU A 1 103 ? 18.552 -12.578 -10.907 1.00 89.31 103 GLU A N 1
ATOM 791 C CA . GLU A 1 103 ? 17.998 -11.818 -9.779 1.00 89.31 103 GLU A CA 1
ATOM 792 C C . GLU A 1 103 ? 19.089 -11.158 -8.927 1.00 89.31 103 GLU A C 1
ATOM 794 O O . GLU A 1 103 ? 18.935 -10.004 -8.534 1.00 89.31 103 GLU A O 1
ATOM 799 N N . GLN A 1 104 ? 20.209 -11.840 -8.663 1.00 92.88 104 GLN A N 1
ATOM 800 C CA . GLN A 1 104 ? 21.336 -11.230 -7.949 1.00 92.88 104 GLN A CA 1
ATOM 801 C C . GLN A 1 104 ? 21.939 -10.063 -8.733 1.00 92.88 104 GLN A C 1
ATOM 803 O O . GLN A 1 104 ? 22.169 -8.995 -8.169 1.00 92.88 104 GLN A O 1
ATOM 808 N N . LYS A 1 105 ? 22.160 -10.230 -10.042 1.00 89.12 105 LYS A N 1
ATOM 809 C CA . LYS A 1 105 ? 22.668 -9.153 -10.906 1.00 89.12 105 LYS A CA 1
ATOM 810 C C . LYS A 1 105 ? 21.689 -7.980 -10.987 1.00 89.12 105 LYS A C 1
ATOM 812 O O . LYS A 1 105 ? 22.127 -6.836 -10.921 1.00 89.12 105 LYS A O 1
ATOM 817 N N . PHE A 1 106 ? 20.390 -8.259 -11.072 1.00 89.44 106 PHE A N 1
ATOM 818 C CA . PHE A 1 106 ? 19.338 -7.245 -11.088 1.00 89.44 106 PHE A CA 1
ATOM 819 C C . PHE A 1 106 ? 19.273 -6.459 -9.771 1.00 89.44 106 PHE A C 1
ATOM 821 O O . PHE A 1 106 ? 19.147 -5.241 -9.802 1.00 89.44 106 PHE A O 1
ATOM 828 N N . LYS A 1 107 ? 19.420 -7.124 -8.617 1.00 86.81 107 LYS A N 1
ATOM 829 C CA . LYS A 1 107 ? 19.451 -6.470 -7.295 1.00 86.81 107 LYS A CA 1
ATOM 830 C C . LYS A 1 107 ? 20.735 -5.677 -7.038 1.00 86.81 107 LYS A C 1
ATOM 832 O O . LYS A 1 107 ? 20.699 -4.682 -6.327 1.00 86.81 107 LYS A O 1
ATOM 837 N N . ASN A 1 108 ? 21.856 -6.114 -7.613 1.00 85.12 108 ASN A N 1
ATOM 838 C CA . ASN A 1 108 ? 23.164 -5.471 -7.448 1.00 85.12 108 ASN A CA 1
ATOM 839 C C . ASN A 1 108 ? 23.424 -4.339 -8.455 1.00 85.12 108 ASN A C 1
ATOM 841 O O . ASN A 1 108 ? 24.470 -3.689 -8.383 1.00 85.12 108 ASN A O 1
ATOM 845 N N . ARG A 1 109 ? 22.500 -4.087 -9.391 1.00 75.25 109 ARG A N 1
ATOM 846 C CA . ARG A 1 109 ? 22.494 -2.871 -10.211 1.00 75.25 109 ARG A CA 1
ATOM 847 C C . ARG A 1 109 ? 22.358 -1.685 -9.252 1.00 75.25 109 ARG A C 1
ATOM 849 O O . ARG A 1 109 ? 21.302 -1.471 -8.667 1.00 75.25 109 ARG A O 1
ATOM 856 N N . LYS A 1 110 ? 23.444 -0.932 -9.061 1.00 50.41 110 LYS A N 1
ATOM 857 C CA . LYS A 1 110 ? 23.349 0.395 -8.450 1.00 50.41 110 LYS A CA 1
ATOM 858 C C . LYS A 1 110 ? 22.500 1.264 -9.379 1.00 50.41 110 LYS A C 1
ATOM 860 O O . LYS A 1 110 ? 22.787 1.318 -10.576 1.00 50.41 110 LYS A O 1
ATOM 865 N N . ILE A 1 111 ? 21.444 1.853 -8.825 1.00 46.69 111 ILE A N 1
ATOM 866 C CA . ILE A 1 111 ? 20.704 2.965 -9.434 1.00 46.69 111 ILE A CA 1
ATOM 867 C C . ILE A 1 111 ? 21.528 4.232 -9.216 1.00 46.69 111 ILE A C 1
ATOM 869 O O . ILE A 1 111 ? 22.085 4.367 -8.101 1.00 46.69 111 ILE A O 1
#

pLDDT: mean 76.85, std 11.37, range 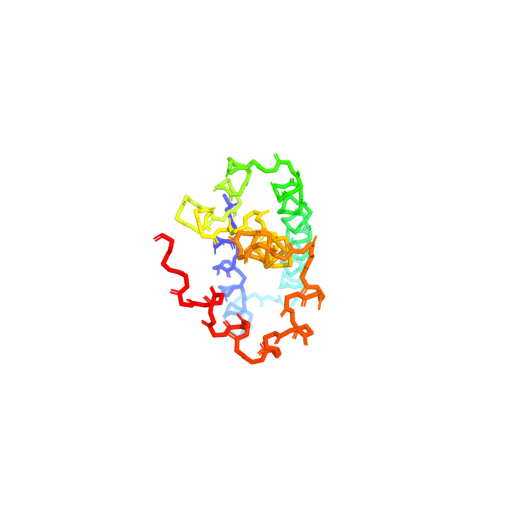[46.69, 93.75]

Radius of gyration: 21.1 Å; chains: 1; bounding box: 47×34×52 Å

Sequence (111 aa):
MNILELNQKLYETLESLESGKIDAKKADSIVNVANAITNNTKLLLNVAKTAKSQNIAQLLLGAETANEIEYRDIYEQKTEFALSLGYDNLSSAIGKLGKENFEQKFKNRKI